Protein AF-A0A3D4TMJ5-F1 (afdb_monomer_lite)

Radius of gyration: 15.45 Å; chains: 1; bounding box: 47×24×31 Å

Foldseek 3Di:
DDDDQDDDDPDQASPPDPDGDGDADPVQLVVQVDPDPLSSCVVVDVQKDWDDDDDPPDPDPPTFIDGNPDGSVPDDDDDPD

Sequence (81 aa):
AVVVTGSRTSTRTVKNSSTPIDVISAEDLAATGQGNLLEALQRSLPSLSQIGGYQSDQESLIRGYQLRNLSPGYTLVLVNG

pLDDT: mean 71.22, std 16.71, range [30.53, 89.75]

Structure (mmCIF, N/CA/C/O backbone):
data_AF-A0A3D4TMJ5-F1
#
_entry.id   AF-A0A3D4TMJ5-F1
#
loop_
_atom_site.group_PDB
_atom_site.id
_atom_site.type_symbol
_atom_site.label_atom_id
_atom_site.label_alt_id
_atom_site.label_comp_id
_atom_site.label_asym_id
_atom_site.label_entity_id
_atom_site.label_seq_id
_atom_site.pdbx_PDB_ins_code
_atom_site.Cartn_x
_atom_site.Cartn_y
_atom_site.Cartn_z
_atom_site.occupancy
_atom_site.B_iso_or_equiv
_atom_site.auth_seq_id
_atom_site.auth_comp_id
_atom_site.auth_asym_id
_atom_site.auth_atom_id
_atom_site.pdbx_PDB_model_num
ATOM 1 N N . ALA A 1 1 ? -15.564 -11.849 -1.041 1.00 36.84 1 ALA A N 1
ATOM 2 C CA . ALA A 1 1 ? -16.047 -11.732 0.349 1.00 36.84 1 ALA A CA 1
ATOM 3 C C . ALA A 1 1 ? -16.069 -10.255 0.723 1.00 36.84 1 ALA A C 1
ATOM 5 O O . ALA A 1 1 ? -15.220 -9.510 0.255 1.00 36.84 1 ALA A O 1
ATOM 6 N N . VAL A 1 2 ? -17.099 -9.820 1.446 1.00 30.53 2 VAL A N 1
ATOM 7 C CA . VAL A 1 2 ? -17.414 -8.409 1.703 1.00 30.53 2 VAL A CA 1
ATOM 8 C C . VAL A 1 2 ? -16.751 -7.978 3.007 1.00 30.53 2 VAL A C 1
ATOM 10 O O . VAL A 1 2 ? -17.036 -8.558 4.050 1.00 30.53 2 VAL A O 1
ATOM 13 N N . VAL A 1 3 ? -15.916 -6.942 2.959 1.00 35.66 3 VAL A N 1
ATOM 14 C CA . VAL A 1 3 ? -15.507 -6.200 4.156 1.00 35.66 3 VAL A CA 1
ATOM 15 C C . VAL A 1 3 ? -16.404 -4.973 4.256 1.00 35.66 3 VAL A C 1
ATOM 17 O O . VAL A 1 3 ? -16.321 -4.051 3.448 1.00 35.66 3 VAL A O 1
ATOM 20 N N . VAL A 1 4 ? -17.312 -5.002 5.231 1.00 41.06 4 VAL A N 1
ATOM 21 C CA . VAL A 1 4 ? -18.136 -3.857 5.622 1.00 41.06 4 VAL A CA 1
ATOM 22 C C . VAL A 1 4 ? -17.336 -3.037 6.625 1.00 41.06 4 VAL A C 1
ATOM 24 O O . VAL A 1 4 ? -17.240 -3.394 7.797 1.00 41.06 4 VAL A O 1
ATOM 27 N N . THR A 1 5 ? -16.775 -1.922 6.173 1.00 48.16 5 THR A N 1
ATOM 28 C CA . THR A 1 5 ? -16.235 -0.870 7.035 1.00 48.16 5 THR A CA 1
ATOM 29 C C . THR A 1 5 ? -17.188 0.328 7.007 1.00 48.16 5 THR A C 1
ATOM 31 O O . THR A 1 5 ? -17.396 0.954 5.977 1.00 48.16 5 THR A O 1
ATOM 34 N N . GLY A 1 6 ? -17.833 0.570 8.153 1.00 39.31 6 GLY A N 1
ATOM 35 C CA . GLY A 1 6 ? -18.538 1.785 8.593 1.00 39.31 6 GLY A 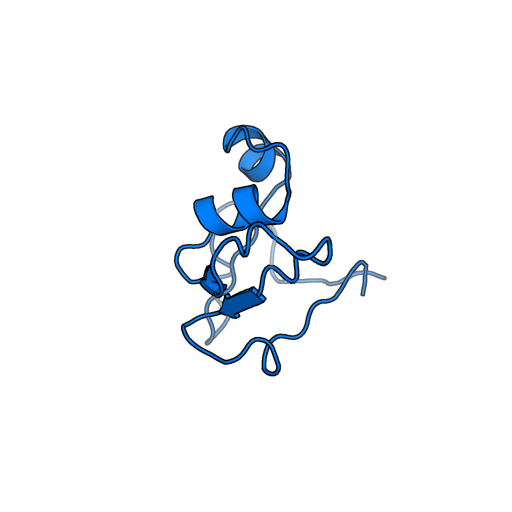CA 1
ATOM 36 C C . GLY A 1 6 ? -19.082 2.799 7.569 1.00 39.31 6 GLY A C 1
ATOM 37 O O . GLY A 1 6 ? -18.327 3.560 6.987 1.00 39.31 6 GLY A O 1
ATOM 38 N N . SER A 1 7 ? -20.419 2.892 7.530 1.00 51.84 7 SER A N 1
ATOM 39 C CA . SER A 1 7 ? -21.302 4.029 7.187 1.00 51.84 7 SER A CA 1
ATOM 40 C C . SER A 1 7 ? -20.977 4.924 5.976 1.00 51.84 7 SER A C 1
ATOM 42 O O . SER A 1 7 ? -19.985 5.644 5.916 1.00 51.84 7 SER A O 1
ATOM 44 N N . ARG A 1 8 ? -21.939 4.955 5.046 1.00 50.97 8 ARG A N 1
ATOM 45 C CA . ARG A 1 8 ? -21.996 5.758 3.818 1.00 50.97 8 ARG A CA 1
ATOM 46 C C . ARG A 1 8 ? -22.022 7.271 4.100 1.00 50.97 8 ARG A C 1
ATOM 48 O O . ARG A 1 8 ? -23.074 7.884 3.981 1.00 50.97 8 ARG A O 1
ATOM 55 N N . THR A 1 9 ? -20.874 7.879 4.384 1.00 41.81 9 THR A N 1
ATOM 56 C CA . THR A 1 9 ? -20.682 9.326 4.202 1.00 41.81 9 THR A CA 1
ATOM 57 C C . THR A 1 9 ? -19.286 9.596 3.659 1.00 41.81 9 THR A C 1
ATOM 59 O O . THR A 1 9 ? -18.274 9.322 4.296 1.00 41.81 9 THR A O 1
ATOM 62 N N . SER A 1 10 ? -19.266 10.158 2.454 1.00 48.88 10 SER A N 1
ATOM 63 C CA . SER A 1 10 ? -18.112 10.702 1.747 1.00 48.88 10 SER A CA 1
ATOM 64 C C . SER A 1 10 ? -17.407 11.785 2.571 1.00 48.88 10 SER A C 1
ATOM 66 O O . SER A 1 10 ? -17.703 12.968 2.426 1.00 48.88 10 SER A O 1
ATOM 68 N N . THR A 1 11 ? -16.482 11.414 3.459 1.00 43.50 11 THR A N 1
ATOM 69 C CA . THR A 1 11 ? -15.462 12.335 3.990 1.00 43.50 11 THR A CA 1
ATOM 70 C C . THR A 1 11 ? -14.275 11.549 4.550 1.00 43.50 11 THR A C 1
ATOM 72 O O . THR A 1 11 ? -14.223 11.317 5.747 1.00 43.50 11 THR A O 1
ATOM 75 N N . ARG A 1 12 ? -13.360 11.106 3.674 1.00 50.62 12 ARG A N 1
ATOM 76 C CA . ARG A 1 12 ? -11.901 10.868 3.847 1.00 50.62 12 ARG A CA 1
ATOM 77 C C . ARG A 1 12 ? -11.319 10.283 5.162 1.00 50.62 12 ARG A C 1
ATOM 79 O O . ARG A 1 12 ? -10.105 10.222 5.303 1.00 50.62 12 ARG A O 1
ATOM 86 N N . THR A 1 13 ? -12.100 9.819 6.130 1.00 47.72 13 THR A N 1
ATOM 87 C CA . THR A 1 13 ? -11.627 9.200 7.374 1.00 47.72 13 THR A CA 1
ATOM 88 C C . THR A 1 13 ? -12.786 8.431 8.002 1.00 47.72 13 THR A C 1
ATOM 90 O O . THR A 1 13 ? -13.811 9.013 8.357 1.00 47.72 13 THR A O 1
ATOM 93 N N . VAL A 1 14 ? -12.641 7.114 8.154 1.00 52.97 14 VAL A N 1
ATOM 94 C CA . VAL A 1 14 ? -13.591 6.282 8.906 1.00 52.97 14 VAL A CA 1
ATOM 95 C C . VAL A 1 14 ? -13.500 6.704 10.378 1.00 52.97 14 VAL A C 1
ATOM 97 O O . VAL A 1 14 ? -12.596 6.290 11.097 1.00 52.97 14 VAL A O 1
ATOM 100 N N . 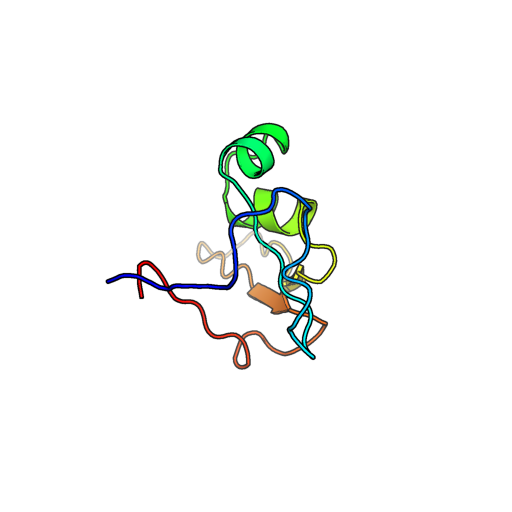LYS A 1 15 ? -14.407 7.583 10.820 1.00 54.16 15 LYS A N 1
ATOM 101 C CA . LYS A 1 15 ? -14.357 8.329 12.097 1.00 54.16 15 LYS A CA 1
ATOM 102 C C . LYS A 1 15 ? -14.357 7.503 13.407 1.00 54.16 15 LYS A C 1
ATOM 104 O O . LYS A 1 15 ? -14.421 8.113 14.464 1.00 54.16 15 LYS A O 1
ATOM 109 N N . ASN A 1 16 ? -14.254 6.169 13.386 1.00 49.50 16 ASN A N 1
ATOM 110 C CA . ASN A 1 16 ? -14.357 5.321 14.591 1.00 49.50 16 ASN A CA 1
ATOM 111 C C . ASN A 1 16 ? -13.213 4.302 14.781 1.00 49.50 16 ASN A C 1
ATOM 113 O O . ASN A 1 16 ? -13.379 3.338 15.525 1.00 49.50 16 ASN A O 1
ATOM 117 N N . SER A 1 17 ? -12.059 4.482 14.133 1.00 51.31 17 SER A N 1
ATOM 118 C CA . SER A 1 17 ? -10.881 3.648 14.407 1.00 51.31 17 SER A CA 1
ATOM 119 C C . SER A 1 17 ? -9.906 4.362 15.342 1.00 51.31 17 SER A C 1
ATOM 121 O O . SER A 1 17 ? -9.539 5.508 15.098 1.00 51.31 17 SER A O 1
ATOM 123 N N . SER A 1 18 ? -9.463 3.671 16.398 1.00 65.94 18 SER A N 1
ATOM 124 C CA . SER A 1 18 ? -8.370 4.138 17.272 1.00 65.94 18 SER A CA 1
ATOM 125 C C . SER A 1 18 ? -7.018 4.150 16.537 1.00 65.94 18 SER A C 1
ATOM 127 O O . SER A 1 18 ? -6.069 4.812 16.952 1.00 65.94 18 SER A O 1
ATOM 129 N N . THR A 1 19 ? -6.929 3.432 15.413 1.00 69.12 19 THR A N 1
ATOM 130 C CA . THR A 1 19 ? -5.755 3.402 14.539 1.00 69.12 19 THR A CA 1
ATOM 131 C C . THR A 1 19 ? -6.020 4.151 13.227 1.00 69.12 19 THR A C 1
ATOM 133 O O . THR A 1 19 ? -7.147 4.117 12.726 1.00 69.12 19 THR A O 1
ATOM 136 N N . PRO A 1 20 ? -5.001 4.803 12.634 1.00 74.62 20 PRO A N 1
ATOM 137 C CA . PRO A 1 20 ? -5.124 5.441 11.324 1.00 74.62 20 PRO A CA 1
ATOM 138 C C . PRO A 1 20 ? -5.534 4.425 10.248 1.00 74.62 20 PRO A C 1
ATOM 140 O O . PRO A 1 20 ? -4.936 3.351 10.164 1.00 74.62 20 PRO A O 1
ATOM 143 N N . ILE A 1 21 ? -6.542 4.764 9.438 1.00 80.94 21 ILE A N 1
ATOM 144 C CA . ILE A 1 21 ? -6.980 3.977 8.277 1.00 80.94 21 ILE A CA 1
ATOM 145 C C . ILE A 1 21 ? -6.980 4.891 7.057 1.00 80.94 21 ILE A C 1
ATOM 147 O O . ILE A 1 21 ? -7.718 5.878 7.030 1.00 80.94 21 ILE A O 1
ATOM 151 N N . ASP A 1 22 ? -6.217 4.506 6.038 1.00 80.94 22 ASP A N 1
ATOM 152 C CA . ASP A 1 22 ? -6.177 5.179 4.746 1.00 80.94 22 ASP A CA 1
ATOM 153 C C . ASP A 1 22 ? -6.936 4.351 3.703 1.00 80.94 22 ASP A C 1
ATOM 155 O O . ASP A 1 22 ? -6.677 3.160 3.520 1.00 80.94 22 ASP A O 1
ATOM 159 N N . VAL A 1 23 ? -7.891 4.983 3.021 1.00 84.56 23 VAL A N 1
ATOM 160 C CA . VAL A 1 23 ? -8.623 4.385 1.898 1.00 84.56 23 VAL A CA 1
ATOM 161 C C . VAL A 1 23 ? -8.173 5.097 0.634 1.00 84.56 23 VAL A C 1
ATOM 163 O O . VAL A 1 23 ? -8.421 6.292 0.488 1.00 84.56 23 VAL A O 1
ATOM 166 N N . ILE A 1 24 ? -7.510 4.365 -0.258 1.00 84.62 24 ILE A N 1
ATOM 167 C CA . ILE A 1 24 ? -6.998 4.891 -1.524 1.00 84.62 24 ILE A CA 1
ATOM 168 C C . ILE A 1 24 ? -7.865 4.354 -2.658 1.00 84.62 24 ILE A C 1
ATOM 170 O O . ILE A 1 24 ? -8.025 3.141 -2.810 1.00 84.62 24 ILE A O 1
ATOM 174 N N . SER A 1 25 ? -8.448 5.261 -3.433 1.00 87.50 25 SER A N 1
ATOM 175 C CA . SER A 1 25 ? -9.276 4.909 -4.583 1.00 87.50 25 SER A CA 1
ATOM 176 C C . SER A 1 25 ? -8.433 4.711 -5.852 1.00 87.50 25 SER A C 1
ATOM 178 O O . SER A 1 25 ? -7.266 5.098 -5.923 1.00 87.50 25 SER A O 1
ATOM 180 N N . ALA A 1 26 ? -9.023 4.115 -6.891 1.00 86.81 26 ALA A N 1
ATOM 181 C CA . ALA A 1 26 ? -8.343 3.949 -8.177 1.00 86.81 26 ALA A CA 1
ATOM 182 C C . ALA A 1 26 ? -8.040 5.295 -8.866 1.00 86.81 26 ALA A C 1
ATOM 184 O O . ALA A 1 26 ? -7.009 5.426 -9.521 1.00 86.81 26 ALA A O 1
ATOM 185 N N . GLU A 1 27 ? -8.910 6.295 -8.696 1.00 87.25 27 GLU A N 1
ATOM 186 C CA . GLU A 1 27 ? -8.692 7.660 -9.192 1.00 87.25 27 GLU A CA 1
ATOM 187 C C . GLU A 1 27 ? -7.521 8.345 -8.477 1.00 87.25 27 GLU A C 1
ATOM 189 O O . GLU A 1 27 ? -6.701 8.968 -9.146 1.00 87.25 27 GLU A O 1
ATOM 194 N N . ASP A 1 28 ? -7.371 8.149 -7.160 1.00 85.62 28 ASP A N 1
ATOM 195 C CA . ASP A 1 28 ? -6.224 8.665 -6.404 1.00 85.62 28 ASP A CA 1
ATOM 196 C C . ASP A 1 28 ? -4.913 8.056 -6.911 1.00 85.62 28 ASP A C 1
ATOM 198 O O . ASP A 1 28 ? -3.935 8.774 -7.115 1.00 85.62 28 ASP A O 1
ATOM 202 N N . LEU A 1 29 ? -4.892 6.740 -7.165 1.00 86.19 29 LEU A N 1
ATOM 203 C CA . LEU A 1 29 ? -3.722 6.057 -7.725 1.00 86.19 29 LEU A CA 1
ATOM 204 C C . LEU A 1 29 ? -3.405 6.560 -9.136 1.00 86.19 29 LEU A C 1
ATOM 206 O O . LEU A 1 29 ? -2.247 6.852 -9.429 1.00 86.19 29 LEU A O 1
ATOM 210 N N . ALA A 1 30 ? -4.415 6.714 -9.994 1.00 88.56 30 ALA A N 1
ATOM 211 C CA . ALA A 1 30 ? -4.235 7.241 -11.344 1.00 88.56 30 ALA A CA 1
ATOM 212 C C . ALA A 1 30 ? -3.725 8.693 -11.331 1.00 88.56 30 ALA A C 1
ATOM 214 O O . ALA A 1 30 ? -2.850 9.047 -12.123 1.00 88.56 30 ALA A O 1
ATOM 215 N N . ALA A 1 31 ? -4.198 9.513 -10.388 1.00 89.62 31 ALA A N 1
ATOM 216 C CA . ALA A 1 31 ? -3.760 10.894 -10.211 1.00 89.62 31 ALA A CA 1
ATOM 217 C C . ALA A 1 31 ? -2.275 11.012 -9.816 1.00 89.62 31 ALA A C 1
ATOM 219 O O . ALA A 1 31 ? -1.660 12.047 -10.068 1.00 89.62 31 ALA A O 1
ATOM 220 N N . THR A 1 32 ? -1.659 9.959 -9.259 1.00 87.56 32 THR A N 1
ATOM 221 C CA . THR A 1 32 ? -0.208 9.953 -8.981 1.00 87.56 32 THR A CA 1
ATOM 222 C C . THR A 1 32 ? 0.656 9.910 -10.245 1.00 87.56 32 THR A C 1
ATOM 224 O O . THR A 1 32 ? 1.847 10.233 -10.173 1.00 87.56 32 THR A O 1
ATOM 227 N N . GLY A 1 33 ? 0.095 9.478 -11.383 1.00 89.75 33 GLY A N 1
ATOM 228 C CA . GLY A 1 33 ? 0.808 9.305 -12.651 1.00 89.75 33 GLY A CA 1
ATOM 229 C C . GLY A 1 33 ? 1.921 8.250 -12.609 1.00 89.75 33 GLY A C 1
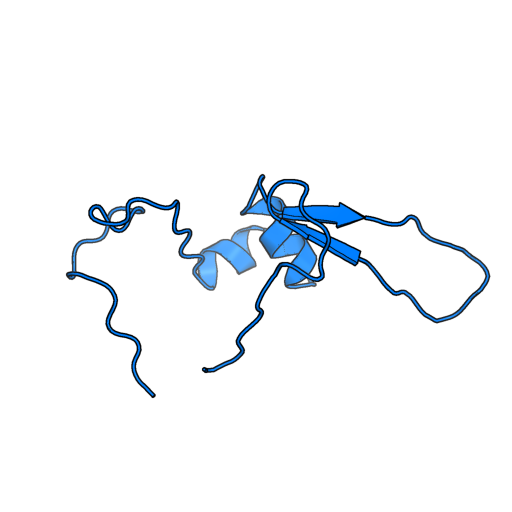ATOM 230 O O . GLY A 1 33 ? 2.875 8.342 -13.378 1.00 89.75 33 GLY A O 1
ATOM 231 N N . GLN A 1 34 ? 1.885 7.302 -11.668 1.00 87.19 34 GLN A N 1
ATOM 232 C CA . GLN A 1 34 ? 2.885 6.235 -11.554 1.00 87.19 34 GLN A CA 1
ATOM 233 C C . GLN A 1 34 ? 2.444 4.970 -12.291 1.00 87.19 34 GLN A C 1
ATOM 235 O O . GLN A 1 34 ? 1.276 4.595 -12.257 1.00 87.19 34 GLN A O 1
ATOM 240 N N . GLY A 1 35 ? 3.397 4.297 -12.944 1.00 85.69 35 GLY A N 1
ATOM 241 C CA . GLY A 1 35 ? 3.156 3.019 -13.626 1.00 85.69 35 GLY A CA 1
ATOM 242 C C . GLY A 1 35 ? 3.166 1.809 -12.688 1.00 85.69 35 GLY A C 1
ATOM 243 O O . GLY A 1 35 ? 2.749 0.723 -13.079 1.00 85.69 35 GLY A O 1
ATOM 244 N N . ASN A 1 36 ? 3.638 1.988 -11.451 1.00 83.94 36 ASN A N 1
ATOM 245 C CA . ASN A 1 36 ? 3.718 0.950 -10.433 1.00 83.94 36 ASN A CA 1
ATOM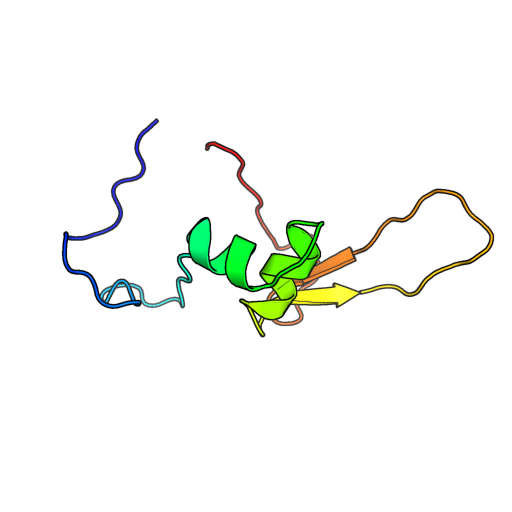 246 C C . ASN A 1 36 ? 2.840 1.309 -9.227 1.00 83.94 36 ASN A C 1
ATOM 248 O O . ASN A 1 36 ? 2.892 2.428 -8.712 1.00 83.94 36 ASN A O 1
ATOM 252 N N . LEU A 1 37 ? 2.081 0.325 -8.740 1.00 83.62 37 LEU A N 1
ATOM 253 C CA . LEU A 1 37 ? 1.238 0.448 -7.555 1.00 83.62 37 LEU A CA 1
ATOM 254 C C . LEU A 1 37 ? 2.026 0.886 -6.312 1.00 83.62 37 LEU A C 1
ATOM 256 O O . LEU A 1 37 ? 1.557 1.741 -5.572 1.00 83.62 37 LEU A O 1
ATOM 260 N N . LEU A 1 38 ? 3.215 0.330 -6.071 1.00 83.25 38 LEU A N 1
ATOM 261 C CA . LEU A 1 38 ? 3.992 0.655 -4.867 1.00 83.25 38 LEU A CA 1
ATOM 262 C C . LEU A 1 38 ? 4.517 2.095 -4.886 1.00 83.25 38 LEU A C 1
ATOM 264 O O . LEU A 1 38 ? 4.532 2.757 -3.851 1.00 83.25 38 LEU A O 1
ATOM 268 N N . GLU A 1 39 ? 4.884 2.603 -6.061 1.00 85.69 39 GLU A N 1
ATOM 269 C CA . GLU A 1 39 ? 5.307 3.996 -6.237 1.00 85.69 39 GLU A CA 1
ATOM 270 C C . GLU A 1 39 ? 4.124 4.959 -6.087 1.00 85.69 39 GLU A C 1
ATOM 272 O O . GLU A 1 39 ? 4.251 6.008 -5.451 1.00 85.69 39 GLU A O 1
ATOM 277 N N . ALA A 1 40 ? 2.952 4.584 -6.614 1.00 88.00 40 ALA A N 1
ATOM 278 C CA . ALA A 1 40 ? 1.713 5.325 -6.397 1.00 88.00 40 ALA A CA 1
ATOM 279 C C . ALA A 1 40 ? 1.363 5.388 -4.899 1.00 88.00 40 ALA A C 1
ATOM 281 O O . ALA A 1 40 ? 1.127 6.466 -4.358 1.00 88.00 40 ALA A O 1
ATOM 282 N N . LEU A 1 41 ? 1.416 4.249 -4.200 1.00 86.81 41 LEU A N 1
ATOM 283 C CA . LEU A 1 41 ? 1.134 4.169 -2.766 1.00 86.81 41 LEU A CA 1
ATOM 284 C C . LEU A 1 41 ? 2.130 4.971 -1.928 1.00 86.81 41 LEU A C 1
ATOM 286 O O . LEU A 1 41 ? 1.712 5.639 -0.991 1.00 86.81 41 LEU A O 1
ATOM 290 N N . GLN A 1 42 ? 3.419 4.967 -2.271 1.00 86.88 42 GLN A N 1
ATOM 291 C CA . GLN A 1 42 ? 4.425 5.772 -1.572 1.00 86.88 42 GLN A CA 1
ATOM 292 C C . GLN A 1 42 ? 4.148 7.280 -1.688 1.00 86.88 42 GLN A C 1
ATOM 294 O O . GLN A 1 42 ? 4.445 8.039 -0.768 1.00 86.88 42 GLN A O 1
ATOM 299 N N . ARG A 1 43 ? 3.558 7.733 -2.802 1.00 87.06 43 ARG A N 1
ATOM 300 C CA . ARG A 1 43 ? 3.146 9.136 -2.968 1.00 87.06 43 ARG A CA 1
ATOM 301 C C . ARG A 1 43 ? 1.895 9.481 -2.173 1.00 87.06 43 ARG A C 1
ATOM 303 O O . ARG A 1 43 ? 1.791 10.595 -1.667 1.00 87.06 43 ARG A O 1
ATOM 310 N N . SER A 1 44 ? 0.955 8.547 -2.073 1.00 84.94 44 SER A N 1
ATOM 311 C CA . SER A 1 44 ? -0.295 8.751 -1.338 1.00 84.94 44 SER A CA 1
ATOM 312 C C . SER A 1 44 ? -0.140 8.567 0.176 1.00 84.94 44 SER A C 1
ATOM 314 O O . SER A 1 44 ? -0.883 9.184 0.936 1.00 84.94 44 SER A O 1
ATOM 316 N N . LEU A 1 45 ? 0.814 7.743 0.624 1.00 85.38 45 LEU A N 1
ATOM 317 C CA . LEU A 1 45 ? 0.995 7.340 2.019 1.00 85.38 45 LEU A CA 1
ATOM 318 C C . LEU A 1 45 ? 2.387 7.741 2.533 1.00 85.38 45 LEU A C 1
ATOM 320 O O . LEU A 1 45 ? 3.353 7.010 2.314 1.00 85.38 45 LEU A O 1
ATOM 324 N N . PRO A 1 46 ? 2.516 8.834 3.308 1.00 82.81 46 PRO A N 1
ATOM 325 C CA . PRO A 1 46 ? 3.811 9.256 3.855 1.00 82.81 46 PRO A CA 1
ATOM 326 C C . PRO A 1 46 ? 4.385 8.269 4.884 1.00 82.81 46 PRO A C 1
ATOM 328 O O . PRO A 1 46 ? 5.561 8.333 5.230 1.00 82.81 46 PRO A O 1
ATOM 331 N N . SER A 1 47 ? 3.556 7.360 5.401 1.00 83.94 47 SER A N 1
ATOM 332 C CA . SER A 1 47 ? 3.955 6.303 6.326 1.00 83.94 47 SER A CA 1
ATOM 333 C C . SER A 1 47 ? 4.624 5.111 5.633 1.00 83.94 47 SER A C 1
ATOM 335 O O . SER A 1 47 ? 5.210 4.285 6.331 1.00 83.94 47 SER A O 1
ATOM 337 N N . LEU A 1 48 ? 4.556 5.013 4.301 1.00 87.19 48 LEU A N 1
ATOM 338 C CA . LEU A 1 48 ? 5.195 3.972 3.502 1.00 87.19 48 LEU A CA 1
ATOM 339 C C . LEU A 1 48 ? 6.507 4.505 2.918 1.00 87.19 48 LEU A C 1
ATOM 341 O O . LEU A 1 48 ? 6.509 5.486 2.178 1.00 87.19 48 LEU A O 1
ATOM 345 N N . SER A 1 49 ? 7.629 3.850 3.209 1.00 85.25 49 SER A N 1
ATOM 346 C CA . SER A 1 49 ? 8.934 4.241 2.662 1.00 85.25 49 SER A CA 1
ATOM 347 C C . SER A 1 49 ? 9.708 3.042 2.123 1.00 85.25 49 SER A C 1
ATOM 349 O O . SER A 1 49 ? 9.635 1.944 2.673 1.00 85.25 49 SER A O 1
ATOM 351 N N . GLN A 1 50 ? 10.475 3.249 1.055 1.00 81.81 50 GLN A N 1
ATOM 352 C CA . GLN A 1 50 ? 11.340 2.219 0.481 1.00 81.81 50 GLN A CA 1
ATOM 353 C C . GLN A 1 50 ? 12.593 2.006 1.348 1.00 81.81 50 GLN A C 1
ATOM 355 O O . GLN A 1 50 ? 13.173 2.961 1.864 1.00 81.81 50 GLN A O 1
ATOM 360 N N . ILE A 1 51 ? 13.025 0.752 1.470 1.00 76.56 51 ILE A N 1
ATOM 361 C CA . ILE A 1 51 ? 14.289 0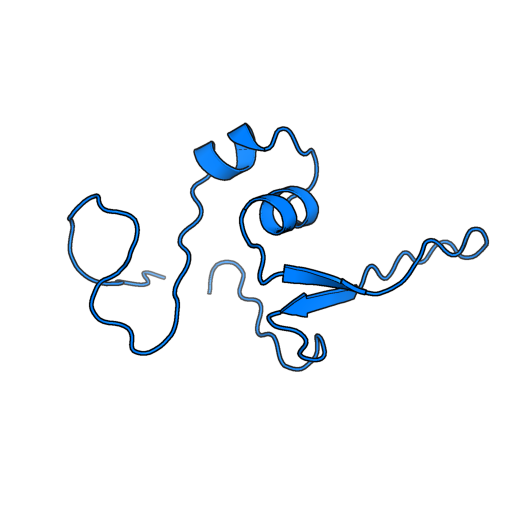.330 2.075 1.00 76.56 51 ILE A CA 1
ATOM 362 C C . ILE A 1 51 ? 15.094 -0.420 1.011 1.00 76.56 51 ILE A C 1
ATOM 364 O O . ILE A 1 51 ? 14.571 -1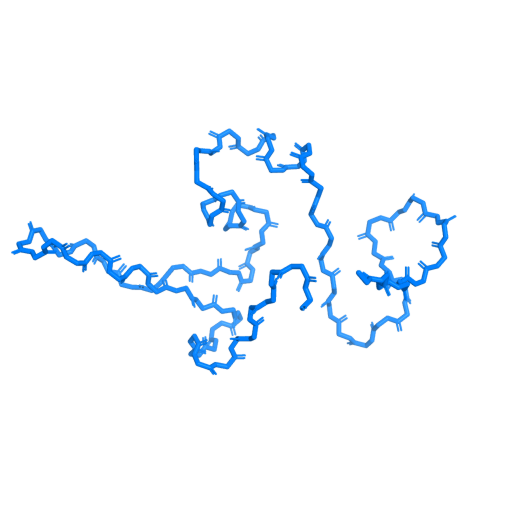.309 0.340 1.00 76.56 51 ILE A O 1
ATOM 368 N N . GLY A 1 52 ? 16.381 -0.100 0.892 1.00 66.12 52 GLY A N 1
ATOM 369 C CA . GLY A 1 52 ? 17.283 -0.737 -0.067 1.00 66.12 52 GLY A CA 1
ATOM 370 C C . GLY A 1 52 ? 17.495 0.108 -1.323 1.00 66.12 52 GLY A C 1
ATOM 371 O O . GLY A 1 52 ? 16.558 0.676 -1.892 1.00 66.12 52 GLY A O 1
ATOM 372 N N . GLY A 1 53 ? 18.764 0.225 -1.714 1.00 58.25 53 GLY A N 1
ATOM 373 C CA . GLY A 1 53 ? 19.207 0.925 -2.914 1.00 58.25 53 GLY A CA 1
ATOM 374 C C . GLY A 1 53 ? 19.342 -0.011 -4.111 1.00 58.25 53 GLY A C 1
ATOM 375 O O . GLY A 1 53 ? 19.366 -1.234 -3.976 1.00 58.25 53 GLY A O 1
ATOM 376 N N . TYR A 1 54 ? 19.435 0.587 -5.293 1.00 55.31 54 TYR A N 1
ATOM 377 C CA . TYR A 1 54 ? 19.744 -0.111 -6.534 1.00 55.31 54 TYR A CA 1
ATOM 378 C C . TYR A 1 54 ? 21.142 -0.737 -6.437 1.00 55.31 54 TYR A C 1
ATOM 380 O O . TYR A 1 54 ? 22.135 -0.016 -6.426 1.00 55.31 54 TYR A O 1
ATOM 388 N N . GLN A 1 55 ? 21.225 -2.067 -6.375 1.00 55.31 55 GLN A N 1
ATOM 389 C CA . GLN A 1 55 ? 22.479 -2.787 -6.596 1.00 55.31 55 GLN A CA 1
ATOM 390 C C . GLN A 1 55 ? 22.543 -3.128 -8.085 1.00 55.31 55 GLN A C 1
ATOM 392 O O . GLN A 1 55 ? 21.743 -3.921 -8.573 1.00 55.31 55 GLN A O 1
ATOM 397 N N . SER A 1 56 ? 23.459 -2.481 -8.802 1.00 57.94 56 SER A N 1
ATOM 398 C CA . SER A 1 56 ? 23.590 -2.527 -10.265 1.00 57.94 56 SER A CA 1
ATOM 399 C C . SER A 1 56 ? 23.881 -3.913 -10.850 1.00 57.94 56 SER A C 1
ATOM 401 O O . SER A 1 56 ? 23.668 -4.108 -12.042 1.00 57.94 56 SER A O 1
ATOM 403 N N . ASP A 1 57 ? 24.325 -4.872 -10.032 1.00 59.22 57 ASP A N 1
ATOM 404 C CA . ASP A 1 57 ? 25.013 -6.073 -10.528 1.00 59.22 57 ASP A CA 1
ATOM 405 C C . ASP A 1 57 ? 24.268 -7.394 -10.272 1.00 59.22 57 ASP A C 1
ATOM 407 O O . ASP A 1 57 ? 24.804 -8.462 -10.556 1.00 59.22 57 ASP A O 1
ATOM 411 N N . GLN A 1 58 ? 23.047 -7.375 -9.725 1.00 54.31 58 GLN A N 1
ATOM 412 C CA . GLN A 1 58 ? 22.298 -8.608 -9.451 1.00 54.31 58 GLN A CA 1
ATOM 413 C C . GLN A 1 58 ? 20.818 -8.440 -9.808 1.00 54.31 58 GLN A C 1
ATOM 415 O O . GLN A 1 58 ? 20.110 -7.647 -9.194 1.00 54.31 58 GLN A O 1
ATOM 420 N N . GLU A 1 59 ? 20.345 -9.217 -10.786 1.00 56.47 59 GLU A N 1
ATOM 421 C CA . GLU A 1 59 ? 18.985 -9.207 -11.357 1.00 56.47 59 GLU A CA 1
ATOM 422 C C . GLU A 1 59 ? 17.857 -9.658 -10.398 1.00 56.47 59 GLU A C 1
ATOM 424 O O . GLU A 1 59 ? 16.828 -10.180 -10.820 1.00 56.47 59 GLU A O 1
ATOM 429 N N . SER A 1 60 ? 18.001 -9.442 -9.091 1.00 54.66 60 SER A N 1
ATOM 430 C CA . SER A 1 60 ? 16.929 -9.651 -8.119 1.00 54.66 60 SER A CA 1
ATOM 431 C C . SER A 1 60 ? 16.686 -8.363 -7.342 1.00 54.66 60 SER A C 1
ATOM 433 O O . SER A 1 60 ? 17.275 -8.093 -6.295 1.00 54.66 60 SER A O 1
ATOM 435 N N . LEU A 1 61 ? 15.813 -7.525 -7.904 1.00 58.66 61 LEU A N 1
ATOM 436 C CA . LEU A 1 61 ? 15.340 -6.280 -7.306 1.00 58.66 61 LEU A CA 1
ATOM 437 C C . LEU A 1 61 ? 14.380 -6.586 -6.149 1.00 58.66 61 LEU A C 1
ATOM 439 O O . LEU A 1 61 ? 13.165 -6.432 -6.282 1.00 58.66 61 LEU A O 1
ATOM 443 N N . ILE A 1 62 ? 14.901 -6.989 -4.991 1.00 60.25 62 ILE A N 1
ATOM 444 C CA . ILE A 1 62 ? 14.098 -6.996 -3.763 1.00 60.25 62 ILE A CA 1
ATOM 445 C C . ILE A 1 62 ? 14.019 -5.550 -3.261 1.00 60.25 62 ILE A C 1
ATOM 447 O O . ILE A 1 62 ? 14.813 -5.107 -2.433 1.00 60.25 62 ILE A O 1
ATOM 451 N N . ARG A 1 63 ? 13.064 -4.783 -3.801 1.00 69.69 63 ARG A N 1
ATOM 452 C CA . ARG A 1 63 ? 12.688 -3.475 -3.249 1.00 69.69 63 ARG A CA 1
ATOM 453 C C . ARG A 1 63 ? 11.888 -3.712 -1.972 1.00 69.69 63 ARG A C 1
ATOM 455 O O . ARG A 1 63 ? 10.724 -4.101 -2.027 1.00 69.69 63 ARG A O 1
ATOM 462 N N . GLY A 1 64 ? 12.534 -3.523 -0.824 1.00 74.25 64 GLY A N 1
ATOM 463 C CA . GLY A 1 64 ? 11.870 -3.581 0.472 1.00 74.25 64 GLY A CA 1
ATOM 464 C C . GLY A 1 64 ? 11.047 -2.318 0.718 1.00 74.25 64 GLY A C 1
ATOM 465 O O . GLY A 1 64 ? 11.447 -1.227 0.320 1.00 74.25 64 GLY A O 1
ATOM 466 N N . TYR A 1 65 ? 9.916 -2.449 1.405 1.00 79.69 65 TYR A N 1
ATOM 467 C CA . TYR A 1 65 ? 9.110 -1.316 1.864 1.00 79.69 65 TYR A CA 1
ATOM 468 C C . TYR A 1 65 ? 8.784 -1.483 3.347 1.00 79.69 65 TYR A C 1
ATOM 470 O O . TYR A 1 65 ? 8.448 -2.580 3.787 1.00 79.69 65 TYR A O 1
ATOM 478 N N . GLN A 1 66 ? 8.870 -0.395 4.109 1.00 86.12 66 GLN A N 1
ATOM 479 C CA . GLN A 1 66 ? 8.487 -0.338 5.519 1.00 86.12 66 GLN A CA 1
ATOM 480 C C . GLN A 1 66 ? 7.273 0.559 5.718 1.00 86.12 66 GLN A C 1
ATOM 482 O O . GLN A 1 66 ? 7.142 1.602 5.077 1.00 86.12 66 GLN A O 1
ATOM 487 N N . LEU A 1 67 ? 6.432 0.182 6.677 1.00 86.88 67 LEU A N 1
ATOM 488 C CA . LEU A 1 67 ? 5.345 1.012 7.175 1.00 86.88 67 LEU A CA 1
ATOM 489 C C . LEU A 1 67 ? 5.721 1.568 8.543 1.00 86.88 67 LEU A C 1
ATOM 491 O O . LEU A 1 67 ? 6.025 0.814 9.466 1.00 86.88 67 LEU A O 1
ATOM 495 N N . ARG A 1 68 ? 5.685 2.894 8.686 1.00 85.88 68 ARG A N 1
ATOM 496 C CA . ARG A 1 68 ? 5.954 3.613 9.942 1.00 85.88 68 ARG A CA 1
ATOM 497 C C . ARG A 1 68 ? 7.299 3.238 10.577 1.00 85.88 68 ARG A C 1
ATOM 499 O O . ARG A 1 68 ? 7.401 3.144 11.797 1.00 85.88 68 ARG A O 1
ATOM 506 N N . ASN A 1 69 ? 8.318 3.020 9.746 1.00 81.31 69 ASN A N 1
ATOM 507 C CA . ASN A 1 69 ? 9.657 2.614 10.181 1.00 81.31 69 ASN A CA 1
ATOM 508 C C . ASN A 1 69 ? 9.728 1.235 10.869 1.00 81.31 69 ASN A C 1
ATOM 510 O O . ASN A 1 69 ? 10.654 0.965 11.630 1.00 81.31 69 ASN A O 1
ATOM 514 N N . LEU A 1 70 ? 8.752 0.359 10.615 1.00 83.25 70 LEU A N 1
ATOM 515 C CA . LEU A 1 70 ? 8.783 -1.032 11.058 1.00 83.25 70 LEU A CA 1
ATOM 516 C C . LEU A 1 70 ? 9.371 -1.931 9.974 1.00 83.25 70 LEU A C 1
ATOM 518 O O . LEU A 1 70 ? 9.136 -1.717 8.786 1.00 83.25 70 LEU A O 1
ATOM 522 N N . SER A 1 71 ? 10.088 -2.977 10.394 1.00 78.06 71 SER A N 1
ATOM 523 C CA . SER A 1 71 ? 10.580 -4.001 9.468 1.00 78.06 71 SER A CA 1
ATOM 524 C C . SER A 1 71 ? 9.421 -4.548 8.614 1.00 78.06 71 SER A C 1
ATOM 526 O O . SER A 1 71 ? 8.335 -4.776 9.160 1.00 78.06 71 SER A O 1
ATOM 528 N N . PRO A 1 72 ? 9.629 -4.802 7.306 1.00 71.44 72 PRO A N 1
ATOM 529 C CA . PRO A 1 72 ? 8.594 -5.314 6.405 1.00 71.44 72 PRO A CA 1
ATOM 530 C C . PRO A 1 72 ? 7.883 -6.573 6.929 1.00 71.44 72 PRO A C 1
ATOM 532 O O . PRO A 1 72 ? 6.707 -6.775 6.648 1.00 71.44 72 PRO A O 1
ATOM 535 N N . GLY A 1 73 ? 8.563 -7.384 7.754 1.00 75.31 73 GLY A N 1
ATOM 536 C CA . GLY A 1 73 ? 7.991 -8.577 8.392 1.00 75.31 73 GLY A CA 1
ATOM 537 C C . GLY A 1 73 ? 6.852 -8.308 9.388 1.00 75.31 73 GLY A C 1
ATOM 538 O O . GLY A 1 73 ? 6.163 -9.243 9.779 1.00 75.31 73 GLY A O 1
ATOM 539 N N . TYR A 1 74 ? 6.622 -7.050 9.779 1.00 80.62 74 TYR A N 1
ATOM 540 C CA . TYR A 1 74 ? 5.486 -6.629 10.611 1.00 80.62 74 TYR A CA 1
ATOM 541 C C . TYR A 1 74 ? 4.328 -6.032 9.797 1.00 80.62 74 TYR A C 1
ATOM 543 O O . TYR A 1 74 ? 3.429 -5.412 10.364 1.00 80.62 74 TYR A O 1
ATOM 551 N N . THR A 1 75 ? 4.341 -6.197 8.472 1.00 82.19 75 THR A N 1
ATOM 552 C CA . THR A 1 75 ? 3.269 -5.742 7.582 1.00 82.19 75 THR A CA 1
ATOM 553 C C . THR A 1 75 ? 2.511 -6.935 7.015 1.00 82.19 75 THR A C 1
ATOM 555 O O . THR A 1 75 ? 3.091 -7.794 6.358 1.00 82.19 75 THR A O 1
ATOM 558 N N . LEU A 1 76 ? 1.198 -6.969 7.237 1.00 83.44 76 LEU A N 1
ATOM 559 C CA . LEU A 1 76 ? 0.303 -7.926 6.597 1.00 83.44 76 LEU A CA 1
ATOM 560 C C . LEU A 1 76 ? -0.240 -7.317 5.301 1.00 83.44 76 LEU A C 1
ATOM 562 O O . LEU A 1 76 ? -0.877 -6.265 5.334 1.00 83.44 76 LEU A O 1
ATOM 566 N N . VAL A 1 77 ? -0.013 -7.992 4.175 1.00 83.38 77 VAL A N 1
ATOM 567 C CA . VAL A 1 77 ? -0.585 -7.624 2.874 1.00 83.38 77 VAL A CA 1
ATOM 568 C C . VAL A 1 77 ? -1.650 -8.645 2.511 1.00 83.38 77 VAL A C 1
ATOM 570 O O . VAL A 1 77 ? -1.379 -9.842 2.484 1.00 83.38 77 VAL A O 1
ATOM 573 N N . LEU A 1 78 ? -2.853 -8.161 2.220 1.00 83.25 78 LEU A N 1
ATOM 574 C CA . LEU A 1 78 ? -3.977 -8.980 1.782 1.00 83.25 78 LEU A CA 1
ATOM 575 C C . LEU A 1 78 ? -4.403 -8.516 0.393 1.00 83.25 78 LEU A C 1
ATOM 577 O O . LEU A 1 78 ? -4.552 -7.317 0.154 1.00 83.25 78 LEU A O 1
ATOM 581 N N . VAL A 1 79 ? -4.622 -9.463 -0.515 1.00 83.75 79 VAL A N 1
ATOM 582 C CA . VAL A 1 79 ? -5.150 -9.197 -1.856 1.00 83.75 79 VAL A CA 1
ATOM 583 C C . VAL A 1 79 ? -6.445 -9.977 -1.987 1.00 83.75 79 VAL A C 1
ATOM 585 O O . VAL A 1 79 ? -6.431 -11.200 -1.976 1.00 83.75 79 VAL A O 1
ATOM 588 N N . ASN A 1 80 ? -7.564 -9.263 -2.108 1.00 77.19 80 ASN A N 1
ATOM 589 C CA . ASN A 1 80 ? -8.915 -9.839 -2.158 1.00 77.19 80 ASN A CA 1
ATOM 590 C C . ASN A 1 80 ? -9.371 -10.614 -0.904 1.00 77.19 80 ASN A C 1
ATOM 592 O O . ASN A 1 80 ? -10.413 -11.270 -0.963 1.00 77.19 80 ASN A O 1
ATOM 596 N N . GLY A 1 81 ? -8.670 -10.460 0.224 1.00 56.50 81 GLY A N 1
ATOM 597 C CA . GLY A 1 81 ? -8.985 -11.132 1.489 1.00 56.50 81 GLY A CA 1
ATOM 598 C C . GLY A 1 81 ? -8.262 -12.457 1.603 1.00 56.50 81 GLY A C 1
ATOM 599 O O . GLY A 1 81 ? -8.857 -13.474 1.191 1.00 56.50 81 GLY A O 1
#

Secondary structure (DSSP, 8-state):
-----S----SSS-TT-SS------HHHHHHTT-SSHHHHHHHH-TTEEEE----TT-S----EEEETTB-GGG----S--